Protein AF-A0AAF0WF87-F1 (afdb_monomer_lite)

Organism: Daucus carota subsp. sativus (NCBI:txid79200)

Sequence (104 aa):
MVAISRKPYVIFIDEIDSIMSTRTSSENEASRRLESEFLVQFDGVTSNPDDLVIVIGATNKPQELDNAVLRRLVKRIYISLPDANVRRILLKHKLQGQAFSLLG

pLDDT: mean 83.06, std 11.11, range [47.19, 97.88]

Radius of gyration: 20.02 Å; chains: 1; bounding box: 52×28×57 Å

InterPro domains:
  IPR003959 ATPase, AAA-type, core [PF00004] (5-80)
  IPR003960 ATPase, AAA-type, conserved site [PS00674] (53-72)
  IPR027417 P-loop containing nucleoside triphosphate hydrolase [G3DSA:3.40.50.300] (3-82)
  IPR027417 P-loop containing nucleoside triphosphate hydrolase [SSF52540] (3-96)
  IPR050304 Microtubule-severing AAA ATPase [PTHR23074] (2-99)

Structure (mmCIF, N/CA/C/O backbone):
data_AF-A0AAF0WF87-F1
#
_entry.id   AF-A0AAF0WF87-F1
#
loop_
_atom_site.group_PDB
_atom_site.id
_atom_site.type_symbol
_atom_site.label_atom_id
_atom_site.label_alt_id
_atom_site.label_comp_id
_atom_site.label_asym_id
_atom_site.label_entity_id
_atom_site.label_seq_id
_atom_site.pdbx_PDB_ins_code
_atom_site.Cartn_x
_atom_site.Cartn_y
_atom_site.Cartn_z
_atom_site.occupancy
_atom_site.B_iso_or_equiv
_atom_site.auth_seq_id
_atom_site.auth_comp_id
_atom_site.auth_asym_id
_atom_site.auth_atom_id
_atom_site.pdbx_PDB_model_num
ATOM 1 N N . MET A 1 1 ? -20.606 4.673 1.826 1.00 58.50 1 MET A N 1
ATOM 2 C CA . MET A 1 1 ? -19.463 5.016 0.949 1.00 58.50 1 MET A CA 1
ATOM 3 C C . MET A 1 1 ? -19.882 4.918 -0.524 1.00 58.50 1 MET A C 1
ATOM 5 O O . MET A 1 1 ? -20.455 3.899 -0.885 1.00 58.50 1 MET A O 1
ATOM 9 N N . VAL A 1 2 ? -19.629 5.930 -1.374 1.00 64.69 2 VAL A N 1
ATOM 10 C CA . VAL A 1 2 ? -20.039 5.941 -2.810 1.00 64.69 2 VAL A CA 1
ATOM 11 C C . VAL A 1 2 ? -19.514 4.727 -3.594 1.00 64.69 2 VAL A C 1
ATOM 13 O O . VAL A 1 2 ? -20.161 4.265 -4.525 1.00 64.69 2 VAL A O 1
ATOM 16 N N . ALA A 1 3 ? -18.374 4.164 -3.191 1.00 62.34 3 ALA A N 1
ATOM 17 C CA . ALA A 1 3 ? -17.805 2.979 -3.832 1.00 62.34 3 ALA A CA 1
ATOM 18 C C . ALA A 1 3 ? -18.678 1.714 -3.681 1.00 62.34 3 ALA A C 1
ATOM 20 O O . ALA A 1 3 ? -18.730 0.896 -4.595 1.00 62.34 3 ALA A O 1
ATOM 21 N N . ILE A 1 4 ? -19.405 1.564 -2.564 1.00 64.31 4 ILE A N 1
ATOM 22 C CA . ILE A 1 4 ? -20.240 0.377 -2.294 1.00 64.31 4 ILE A CA 1
ATOM 23 C C . ILE A 1 4 ? -21.442 0.323 -3.246 1.00 64.31 4 ILE A C 1
ATOM 25 O O . ILE A 1 4 ? -21.864 -0.756 -3.653 1.00 64.31 4 ILE A O 1
ATOM 29 N N . SER A 1 5 ? -21.976 1.477 -3.661 1.00 69.81 5 SER A N 1
ATOM 30 C CA . SER A 1 5 ? -23.134 1.536 -4.560 1.00 69.81 5 SER A CA 1
ATOM 31 C C . SER A 1 5 ? -22.791 1.314 -6.035 1.00 69.81 5 SER A C 1
ATOM 33 O O . SER A 1 5 ? -23.694 1.338 -6.869 1.00 69.81 5 SER A O 1
ATOM 35 N N . ARG A 1 6 ? -21.511 1.114 -6.385 1.00 67.88 6 ARG A N 1
ATOM 36 C CA . ARG A 1 6 ? -21.072 1.046 -7.785 1.00 67.88 6 ARG A CA 1
ATOM 37 C C . ARG A 1 6 ? -20.131 -0.121 -8.129 1.00 67.88 6 ARG A C 1
ATOM 39 O O . ARG A 1 6 ? -19.513 -0.086 -9.175 1.00 67.88 6 ARG A O 1
ATOM 46 N N . LYS A 1 7 ? -20.020 -1.164 -7.309 1.00 73.56 7 LYS A N 1
ATOM 47 C CA . LYS A 1 7 ? -19.097 -2.314 -7.495 1.00 73.56 7 LYS A CA 1
ATOM 48 C C . LYS A 1 7 ? -18.956 -2.821 -8.958 1.00 73.56 7 LYS A C 1
ATOM 50 O O . LYS A 1 7 ? -19.972 -2.912 -9.650 1.00 73.56 7 LYS A O 1
ATOM 55 N N . PRO A 1 8 ? -17.752 -3.245 -9.409 1.00 82.44 8 PRO A N 1
ATOM 56 C CA . PRO A 1 8 ? -16.491 -3.338 -8.663 1.00 82.44 8 PRO A CA 1
ATOM 57 C C . PRO A 1 8 ? -15.722 -2.008 -8.632 1.00 82.44 8 PRO A C 1
ATOM 59 O O . PRO A 1 8 ? -15.675 -1.294 -9.632 1.00 82.44 8 PRO A O 1
ATOM 62 N N . TYR A 1 9 ? -15.110 -1.668 -7.493 1.00 84.00 9 TYR A N 1
ATOM 63 C CA . TYR A 1 9 ? -14.374 -0.406 -7.309 1.00 84.00 9 TYR A CA 1
ATOM 64 C C . TYR A 1 9 ? -12.964 -0.640 -6.771 1.00 84.00 9 TYR A C 1
ATOM 66 O O . TYR A 1 9 ? -12.737 -1.517 -5.940 1.00 84.00 9 TYR A O 1
ATOM 74 N N . VAL A 1 10 ? -12.022 0.194 -7.212 1.00 87.12 10 VAL A N 1
ATOM 75 C CA . VAL A 1 10 ? -10.660 0.245 -6.672 1.00 87.12 10 VAL A CA 1
ATOM 76 C C . VAL A 1 10 ? -10.433 1.620 -6.061 1.00 87.12 10 VAL A C 1
ATOM 78 O O . VAL A 1 10 ? -10.647 2.636 -6.720 1.00 87.12 10 VAL A O 1
ATOM 81 N N . ILE A 1 11 ? -10.009 1.648 -4.802 1.00 87.69 11 ILE A N 1
ATOM 82 C CA . ILE A 1 11 ? -9.619 2.858 -4.080 1.00 87.69 11 ILE A CA 1
ATOM 83 C C . ILE A 1 11 ? -8.103 2.837 -3.967 1.00 87.69 11 ILE A C 1
ATOM 85 O O . ILE A 1 11 ? -7.547 1.927 -3.355 1.00 87.69 11 ILE A O 1
ATOM 89 N N . PHE A 1 12 ? -7.444 3.825 -4.565 1.00 92.06 12 PHE A N 1
ATOM 90 C CA . PHE A 1 12 ? -6.001 3.998 -4.467 1.00 92.06 12 PHE A CA 1
ATOM 91 C C . PHE A 1 12 ? -5.675 5.173 -3.551 1.00 92.06 12 PHE A C 1
ATOM 93 O O . PHE A 1 12 ? -6.242 6.254 -3.706 1.00 92.06 12 PHE A O 1
ATOM 100 N N . ILE A 1 13 ? -4.772 4.942 -2.605 1.00 91.50 13 ILE A N 1
ATOM 101 C CA . ILE A 1 13 ? -4.299 5.932 -1.644 1.00 91.50 13 ILE A CA 1
ATOM 102 C C . ILE A 1 13 ? -2.784 5.995 -1.780 1.00 91.50 13 ILE A C 1
ATOM 104 O O . ILE A 1 13 ? -2.080 5.096 -1.317 1.00 91.50 13 ILE A O 1
ATOM 108 N N . ASP A 1 14 ? -2.299 7.036 -2.446 1.00 93.69 14 ASP A N 1
ATOM 109 C CA . ASP A 1 14 ? -0.871 7.334 -2.465 1.00 93.69 14 ASP A CA 1
ATOM 110 C C . ASP A 1 14 ? -0.457 8.000 -1.153 1.00 93.69 14 ASP A C 1
ATOM 112 O O . ASP A 1 14 ? -1.277 8.663 -0.516 1.00 93.69 14 ASP A O 1
ATOM 116 N N . GLU A 1 15 ? 0.794 7.801 -0.748 1.00 92.81 15 GLU A N 1
ATOM 117 C CA . GLU A 1 15 ? 1.347 8.327 0.508 1.00 92.81 15 GLU A CA 1
ATOM 118 C C . GLU A 1 15 ? 0.429 8.079 1.715 1.00 92.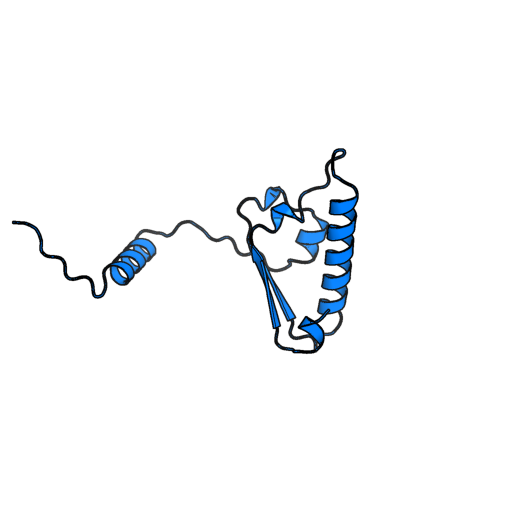81 15 GLU A C 1
ATOM 120 O O . GLU A 1 15 ? 0.130 8.980 2.502 1.00 92.81 15 GLU A O 1
ATOM 125 N N . ILE A 1 16 ? -0.051 6.840 1.868 1.00 90.56 16 ILE A N 1
ATOM 126 C CA . ILE A 1 16 ? -0.998 6.492 2.937 1.00 90.56 16 ILE A CA 1
ATOM 127 C C . ILE A 1 16 ? -0.434 6.784 4.340 1.00 90.56 16 ILE A C 1
ATOM 129 O O . ILE A 1 16 ? -1.199 7.025 5.267 1.00 90.56 16 ILE A O 1
ATOM 133 N N . ASP A 1 17 ? 0.889 6.850 4.503 1.00 88.88 17 ASP A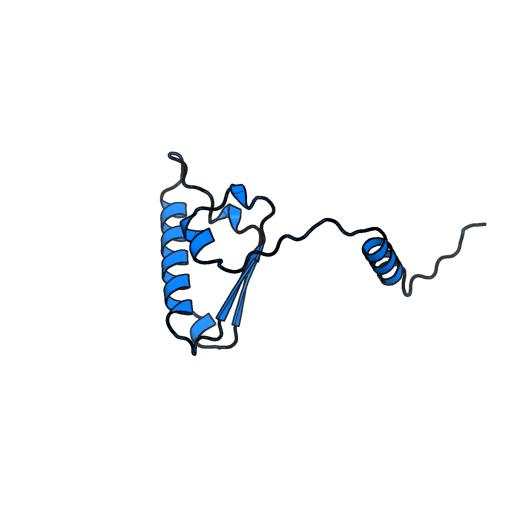 N 1
ATOM 134 C CA . ASP A 1 17 ? 1.558 7.281 5.736 1.00 88.88 17 ASP A CA 1
ATOM 135 C C . ASP A 1 17 ? 1.248 8.727 6.144 1.00 88.88 17 ASP A C 1
ATOM 137 O O . ASP A 1 17 ? 1.249 9.019 7.334 1.00 88.88 17 ASP A O 1
ATOM 141 N N . SER A 1 18 ? 0.891 9.607 5.205 1.00 85.75 18 SER A N 1
ATOM 142 C CA . SER A 1 18 ? 0.512 10.997 5.504 1.00 85.75 18 SER A CA 1
ATOM 143 C C . SER A 1 18 ? -0.786 11.124 6.312 1.00 85.75 18 SER A C 1
ATOM 145 O O . SER A 1 18 ? -0.998 12.130 6.990 1.00 85.75 18 SER A O 1
ATOM 147 N N . ILE A 1 19 ? -1.652 10.109 6.234 1.00 82.62 19 ILE A N 1
ATOM 148 C CA . ILE A 1 19 ? -2.971 10.078 6.877 1.00 82.62 19 ILE A CA 1
ATOM 149 C C . ILE A 1 19 ? -3.136 8.927 7.873 1.00 82.62 19 ILE A C 1
ATOM 151 O O . ILE A 1 19 ? -4.145 8.894 8.561 1.00 82.62 19 ILE A O 1
ATOM 155 N N . MET A 1 20 ? -2.205 7.969 7.915 1.00 84.31 20 MET A N 1
ATOM 156 C CA . MET A 1 20 ? -2.290 6.733 8.711 1.00 84.31 20 MET A CA 1
ATOM 157 C C . MET A 1 20 ? -1.021 6.488 9.549 1.00 84.31 20 MET A C 1
ATOM 159 O O . MET A 1 20 ? -0.645 5.336 9.800 1.00 84.31 20 MET A O 1
ATOM 163 N N . SER A 1 21 ? -0.320 7.556 9.933 1.00 79.31 21 SER A N 1
ATOM 164 C CA . SER A 1 21 ? 0.918 7.482 10.711 1.00 79.31 21 SER A CA 1
ATOM 165 C C . SER A 1 21 ? 0.690 7.025 12.154 1.00 79.31 21 SER A C 1
ATOM 167 O O . SER A 1 21 ? -0.395 7.135 12.713 1.00 79.31 21 SER A O 1
ATOM 169 N N . THR A 1 22 ? 1.746 6.515 12.783 1.00 74.06 22 THR A N 1
ATOM 170 C CA . THR A 1 22 ? 1.741 6.110 14.188 1.00 74.06 22 THR A CA 1
ATOM 171 C C . THR A 1 22 ? 1.439 7.307 15.077 1.00 74.06 22 THR A C 1
ATOM 173 O O . THR A 1 22 ? 2.149 8.311 15.040 1.00 74.06 22 THR A O 1
ATOM 176 N N . ARG A 1 23 ? 0.437 7.135 15.940 1.00 70.62 23 ARG A N 1
ATOM 177 C CA . ARG A 1 23 ? -0.075 8.177 16.829 1.00 70.62 23 ARG A CA 1
ATOM 178 C C . ARG A 1 23 ? 1.024 8.826 17.659 1.00 70.62 23 ARG A C 1
ATOM 180 O O . ARG A 1 23 ? 1.596 8.194 18.551 1.00 70.62 23 ARG A O 1
ATOM 187 N N . THR A 1 24 ? 1.252 10.114 17.438 1.00 66.50 24 THR A N 1
ATOM 188 C CA . THR A 1 24 ? 2.095 10.940 18.315 1.00 66.50 24 THR A CA 1
ATOM 189 C C . THR A 1 24 ? 1.242 11.763 19.287 1.00 66.50 24 THR A C 1
ATOM 191 O O . THR A 1 24 ? 0.095 12.128 19.013 1.00 66.50 24 THR A O 1
ATOM 194 N N . SER A 1 25 ? 1.775 12.069 20.474 1.00 61.53 25 SER A N 1
ATOM 195 C CA . SER A 1 25 ? 1.070 12.884 21.479 1.00 61.53 25 SER A CA 1
ATOM 196 C C . SER A 1 25 ? 0.753 14.304 20.986 1.00 61.53 25 SER A C 1
ATOM 198 O O . SER A 1 25 ? -0.193 14.911 21.481 1.00 61.53 25 SER A O 1
ATOM 200 N N . SER A 1 26 ? 1.483 14.790 19.977 1.00 67.81 26 SER A N 1
ATOM 201 C CA . SER A 1 26 ? 1.304 16.082 19.305 1.00 67.81 26 SER A CA 1
ATOM 202 C C . SER A 1 26 ? 0.312 16.077 18.135 1.00 67.81 26 SER A C 1
ATOM 204 O O . SER A 1 26 ? 0.157 17.102 17.476 1.00 67.81 26 SER A O 1
ATOM 206 N N . GLU A 1 27 ? -0.339 14.953 17.831 1.00 70.00 27 GLU A N 1
ATOM 207 C CA . GLU A 1 27 ? -1.294 14.897 16.722 1.00 70.00 27 GLU A CA 1
ATOM 208 C C . GLU A 1 27 ? -2.541 15.744 16.953 1.00 70.00 27 GLU A C 1
ATOM 210 O O . GLU A 1 27 ? -3.158 15.726 18.022 1.00 70.00 27 GLU A O 1
ATOM 215 N N . ASN A 1 28 ? -2.952 16.419 15.882 1.00 76.06 28 ASN A N 1
ATOM 216 C CA . ASN A 1 28 ? -4.187 17.174 15.825 1.00 76.06 28 ASN A CA 1
ATOM 217 C C . ASN A 1 28 ? -5.397 16.229 15.962 1.00 76.06 28 ASN A C 1
ATOM 219 O O . ASN A 1 28 ? -5.466 15.178 15.322 1.00 76.06 28 ASN A O 1
ATOM 223 N N . GLU A 1 29 ? -6.382 16.616 16.773 1.00 80.06 29 GLU A N 1
ATOM 224 C CA . GLU A 1 29 ? -7.604 15.837 16.999 1.00 80.06 29 GLU A CA 1
ATOM 225 C C . GLU A 1 29 ? -8.371 15.573 15.690 1.00 80.06 29 GLU A C 1
ATOM 227 O O . GLU A 1 29 ? -8.974 14.513 15.522 1.00 80.06 29 GLU A O 1
ATOM 232 N N . ALA A 1 30 ? -8.293 16.506 14.734 1.00 80.75 30 ALA A N 1
ATOM 233 C CA . ALA A 1 30 ? -8.882 16.350 13.408 1.00 80.75 30 ALA A CA 1
ATOM 234 C C . ALA A 1 30 ? -8.310 15.139 12.648 1.00 80.75 30 ALA A C 1
ATOM 236 O O . ALA A 1 30 ? -9.083 14.340 12.120 1.00 80.75 30 ALA A O 1
ATOM 237 N N . SER A 1 31 ? -6.985 14.954 12.652 1.00 78.75 31 SER A N 1
ATOM 238 C CA . SER A 1 31 ? -6.328 13.810 12.001 1.00 78.75 31 SER A CA 1
ATOM 239 C C . SER A 1 31 ? -6.767 12.489 12.631 1.00 78.75 31 SER A C 1
ATOM 241 O O . SER A 1 31 ? -7.166 11.566 11.926 1.00 78.75 31 SER A O 1
ATOM 243 N N . ARG A 1 32 ? -6.847 12.441 13.968 1.00 79.69 32 ARG A N 1
ATOM 244 C CA . ARG A 1 32 ? -7.308 11.247 14.698 1.00 79.69 32 ARG A CA 1
ATOM 245 C C . ARG A 1 32 ? -8.746 10.857 14.358 1.00 79.69 32 ARG A C 1
ATOM 247 O O . ARG A 1 32 ? -9.072 9.668 14.309 1.00 79.69 32 ARG A O 1
ATOM 254 N N . ARG A 1 33 ? -9.627 11.844 14.155 1.00 84.69 33 ARG A N 1
ATOM 255 C CA . ARG A 1 33 ? -11.020 11.604 13.745 1.00 84.69 33 ARG A CA 1
ATOM 256 C C . ARG A 1 33 ? -11.088 11.063 12.318 1.00 84.69 33 ARG A C 1
ATOM 258 O O . ARG A 1 33 ? -11.791 10.080 12.105 1.00 84.69 33 ARG A O 1
ATOM 265 N N . LEU A 1 34 ? -10.319 11.639 11.390 1.00 84.31 34 LEU A N 1
ATOM 266 C CA . LEU A 1 34 ? -10.238 11.169 10.002 1.00 84.31 34 LEU A CA 1
ATOM 267 C C . LEU A 1 34 ? -9.729 9.726 9.913 1.00 84.31 34 LEU A C 1
ATOM 269 O O . LEU A 1 34 ? -10.349 8.902 9.247 1.00 84.31 34 LEU A O 1
ATOM 273 N N . GLU A 1 35 ? -8.655 9.397 10.631 1.00 82.62 35 GLU A N 1
ATOM 274 C CA . GLU A 1 35 ? -8.139 8.026 10.728 1.00 82.62 35 GLU A CA 1
ATOM 275 C C . GLU A 1 35 ? -9.198 7.052 11.240 1.00 82.62 35 GLU A C 1
ATOM 277 O O . GLU A 1 35 ? -9.424 5.988 10.664 1.00 82.62 35 GLU A O 1
ATOM 282 N N . SER A 1 36 ? -9.869 7.419 12.333 1.00 85.81 36 SER A N 1
ATOM 283 C CA . SER A 1 36 ? -10.873 6.560 12.959 1.00 85.81 36 SER A CA 1
ATOM 284 C C . SER A 1 36 ? -12.058 6.322 12.022 1.00 85.81 36 SER A C 1
ATOM 286 O O . SER A 1 36 ? -12.512 5.187 11.882 1.00 85.81 36 SER A O 1
ATOM 288 N N . GLU A 1 37 ? -12.531 7.365 11.339 1.00 87.94 37 GLU A N 1
ATOM 289 C CA . GLU A 1 37 ? -13.615 7.257 10.365 1.00 87.94 37 GLU A CA 1
ATOM 290 C C . GLU A 1 37 ? -13.209 6.406 9.159 1.00 87.94 37 GLU A C 1
ATOM 292 O O . GLU A 1 37 ? -13.965 5.525 8.747 1.00 87.94 37 GLU A O 1
ATOM 297 N N . PHE A 1 38 ? -11.994 6.596 8.640 1.00 85.50 38 PHE A N 1
ATOM 298 C CA . PHE A 1 38 ? -11.466 5.778 7.553 1.00 85.50 38 PHE A CA 1
ATOM 299 C C . PHE A 1 38 ? -11.440 4.292 7.920 1.00 85.50 38 PHE A C 1
ATOM 301 O O . PHE A 1 38 ? -11.908 3.461 7.142 1.00 85.50 38 PHE A O 1
ATOM 308 N N . LEU A 1 39 ? -10.947 3.946 9.114 1.00 84.44 39 LEU A N 1
ATOM 309 C CA . LEU A 1 39 ? -10.886 2.557 9.577 1.00 84.44 39 LEU A CA 1
ATOM 310 C C . LEU A 1 39 ? -12.280 1.934 9.727 1.00 84.44 39 LEU A C 1
ATOM 312 O O . LEU A 1 39 ? -12.470 0.782 9.342 1.00 84.44 39 LEU A O 1
ATOM 316 N N . VAL A 1 40 ? -13.260 2.698 10.220 1.00 87.00 40 VAL A N 1
ATOM 317 C CA . VAL A 1 40 ? -14.660 2.250 10.314 1.00 87.00 40 VAL A CA 1
ATOM 318 C C . VAL A 1 40 ? -15.255 1.999 8.928 1.00 87.00 40 VAL A C 1
ATOM 320 O O . VAL A 1 40 ? -15.906 0.976 8.712 1.00 87.00 40 VAL A O 1
ATOM 323 N N . GLN A 1 41 ? -15.020 2.896 7.966 1.00 83.75 41 GLN A N 1
ATOM 324 C CA . GLN A 1 41 ? -15.494 2.701 6.592 1.00 83.75 41 GLN A CA 1
ATOM 325 C C . GLN A 1 41 ? -14.806 1.503 5.925 1.00 83.75 41 GLN A C 1
ATOM 327 O O . GLN A 1 41 ? -15.471 0.721 5.250 1.00 83.75 41 GLN A O 1
ATOM 332 N N . PHE A 1 42 ? -13.502 1.322 6.145 1.00 82.62 42 PHE A N 1
ATOM 333 C CA . PHE A 1 42 ? -12.744 0.180 5.632 1.00 82.62 42 PHE A CA 1
ATOM 334 C C . PHE A 1 42 ? -13.318 -1.154 6.136 1.00 82.62 42 PHE A C 1
ATOM 336 O O . PHE A 1 42 ? -13.513 -2.086 5.352 1.00 82.62 42 PHE A O 1
ATOM 343 N N . ASP A 1 43 ? -13.644 -1.242 7.427 1.00 81.25 43 ASP A N 1
ATOM 344 C CA . ASP A 1 43 ? -14.267 -2.440 8.003 1.00 81.25 43 ASP A CA 1
ATOM 345 C C . ASP A 1 43 ? -15.663 -2.679 7.420 1.00 81.25 43 ASP A C 1
ATOM 347 O O . ASP A 1 43 ? -16.001 -3.803 7.053 1.00 81.25 43 ASP A O 1
ATOM 351 N N . GLY A 1 44 ? -16.457 -1.617 7.256 1.00 77.06 44 GLY A N 1
ATOM 352 C CA . GLY A 1 44 ? -17.779 -1.706 6.635 1.00 77.06 44 GLY A CA 1
ATOM 353 C C . GLY A 1 44 ? -17.726 -2.274 5.215 1.00 77.06 44 GLY A C 1
ATOM 354 O O . GLY A 1 44 ? -18.549 -3.110 4.855 1.00 77.06 44 GLY A O 1
ATOM 355 N N . VAL A 1 45 ? -16.719 -1.885 4.435 1.00 73.25 45 VAL A N 1
ATOM 356 C 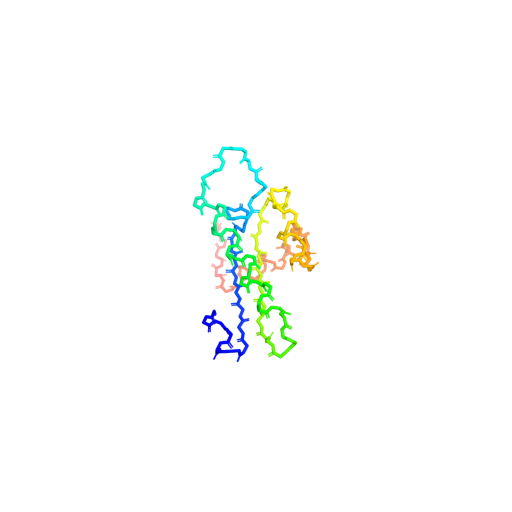CA . VAL A 1 45 ? -16.520 -2.328 3.045 1.00 73.25 45 VAL A CA 1
ATOM 357 C C . VAL A 1 45 ? -16.029 -3.775 2.951 1.00 73.25 45 VAL A C 1
ATOM 359 O O . VAL A 1 45 ? -16.350 -4.469 1.995 1.00 73.25 45 VAL A O 1
ATOM 362 N N . THR A 1 46 ? -15.258 -4.244 3.932 1.00 69.00 46 THR A N 1
ATOM 363 C CA . THR A 1 46 ? -14.736 -5.623 3.959 1.00 69.00 46 THR A CA 1
ATOM 364 C C . THR A 1 46 ? -15.676 -6.619 4.646 1.00 69.00 46 THR A C 1
ATOM 366 O O . THR A 1 46 ? -15.421 -7.822 4.620 1.00 69.00 46 THR A O 1
ATOM 369 N N . SER A 1 47 ? -16.773 -6.137 5.242 1.00 68.56 47 SER A N 1
ATOM 370 C CA . SER A 1 47 ? -17.720 -6.954 6.012 1.00 68.56 47 SER A CA 1
ATOM 371 C C . SER A 1 47 ? -18.597 -7.887 5.170 1.00 68.56 47 SER A C 1
ATOM 373 O O . SER A 1 47 ? -19.027 -8.926 5.672 1.00 68.56 47 SER A O 1
ATOM 375 N N . ASN A 1 48 ? -18.853 -7.552 3.903 1.00 69.75 48 ASN A N 1
ATOM 376 C CA . ASN A 1 48 ? -19.658 -8.371 3.004 1.00 69.75 48 ASN A CA 1
ATOM 377 C C . ASN A 1 48 ? -18.770 -8.981 1.902 1.00 69.75 48 ASN A C 1
ATOM 379 O O . ASN A 1 48 ? -18.175 -8.233 1.131 1.00 69.75 48 ASN A O 1
ATOM 383 N N . PRO A 1 49 ? -18.695 -10.317 1.773 1.00 66.25 49 PRO A N 1
ATOM 384 C CA . PRO A 1 49 ? -17.949 -10.975 0.698 1.00 66.25 49 PRO A CA 1
ATOM 385 C C . PRO A 1 49 ? -18.386 -10.562 -0.717 1.00 66.25 49 PRO A C 1
ATOM 387 O O . PRO A 1 49 ? -17.582 -10.626 -1.645 1.00 66.25 49 PRO A O 1
ATOM 390 N N . ASP A 1 50 ? -19.635 -10.107 -0.877 1.00 69.12 50 ASP A N 1
ATOM 391 C CA . ASP A 1 50 ? -20.183 -9.612 -2.146 1.00 69.12 50 ASP A CA 1
ATOM 392 C C . ASP A 1 50 ? -19.763 -8.156 -2.452 1.00 69.12 50 ASP A C 1
ATOM 394 O O . ASP A 1 50 ? -20.121 -7.583 -3.491 1.00 69.12 50 ASP A O 1
ATOM 398 N N . ASP A 1 51 ? -19.029 -7.496 -1.551 1.00 69.38 51 ASP A N 1
ATOM 399 C CA . ASP A 1 51 ? -18.419 -6.187 -1.777 1.00 69.38 51 ASP A CA 1
ATOM 400 C C . ASP A 1 51 ? -17.092 -6.340 -2.537 1.00 69.38 51 ASP A C 1
ATOM 402 O O . ASP A 1 51 ? -16.019 -6.525 -1.975 1.00 69.38 51 ASP A O 1
ATOM 406 N N . LEU A 1 52 ? -17.158 -6.204 -3.866 1.00 76.88 52 LEU A N 1
ATOM 407 C CA . LEU A 1 52 ? -15.993 -6.130 -4.758 1.00 76.88 52 LEU A CA 1
ATOM 408 C C . LEU A 1 52 ? -15.314 -4.751 -4.700 1.00 76.88 52 LEU A C 1
ATOM 410 O O . LEU A 1 52 ? -15.221 -4.038 -5.704 1.00 76.88 52 LEU A O 1
ATOM 414 N N . VAL A 1 53 ? -14.861 -4.347 -3.516 1.00 82.19 53 VAL A N 1
ATOM 415 C CA . VAL A 1 53 ? -14.071 -3.125 -3.340 1.00 82.19 53 VAL A CA 1
ATOM 416 C C . VAL A 1 53 ? -12.656 -3.494 -2.917 1.00 82.19 53 VAL A C 1
ATOM 418 O O . VAL A 1 53 ? -12.443 -4.160 -1.909 1.00 82.19 53 VAL A O 1
ATOM 421 N N . ILE A 1 54 ? -11.675 -3.043 -3.695 1.00 85.50 54 ILE A N 1
ATOM 422 C CA . ILE A 1 54 ? -10.254 -3.255 -3.417 1.00 85.50 54 ILE A CA 1
ATOM 423 C C . ILE A 1 54 ? -9.655 -1.928 -2.969 1.00 85.50 54 ILE A C 1
ATOM 425 O O . ILE A 1 54 ? -9.772 -0.926 -3.671 1.00 85.50 54 ILE A O 1
ATOM 429 N N . VAL A 1 55 ? -8.977 -1.928 -1.824 1.00 87.56 55 VAL A N 1
ATOM 430 C CA . VAL A 1 55 ? -8.198 -0.777 -1.357 1.00 87.56 55 VAL A CA 1
ATOM 431 C C . VAL A 1 55 ? -6.715 -1.064 -1.566 1.00 87.56 55 VAL A C 1
ATOM 433 O O . VAL A 1 55 ? -6.210 -2.100 -1.136 1.00 87.56 55 VAL A O 1
ATOM 436 N N . ILE A 1 56 ? -6.024 -0.143 -2.230 1.00 92.00 56 ILE A N 1
ATOM 437 C CA . ILE A 1 56 ? -4.589 -0.197 -2.503 1.0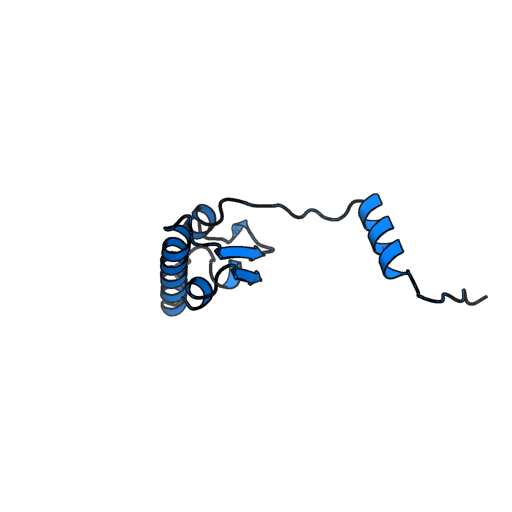0 92.00 56 ILE A CA 1
ATOM 438 C C . ILE A 1 56 ? -3.955 1.044 -1.876 1.00 92.00 56 ILE A C 1
ATOM 440 O O . ILE A 1 56 ? -4.277 2.162 -2.265 1.00 92.00 56 ILE A O 1
ATOM 444 N N . GLY A 1 57 ? -3.054 0.842 -0.917 1.00 92.81 57 GLY A N 1
ATOM 445 C CA . GLY A 1 57 ? -2.226 1.904 -0.348 1.00 92.81 57 GLY A CA 1
ATOM 446 C C . GLY A 1 57 ? -0.790 1.816 -0.861 1.00 92.81 57 GLY A C 1
ATOM 447 O O . GLY A 1 57 ? -0.242 0.714 -0.938 1.00 92.81 57 GLY A O 1
ATOM 448 N N . ALA A 1 58 ? -0.182 2.955 -1.181 1.00 95.56 58 ALA A N 1
ATOM 449 C CA . ALA A 1 58 ? 1.241 3.079 -1.487 1.00 95.56 58 ALA A CA 1
ATOM 450 C C . ALA A 1 58 ? 1.936 3.956 -0.435 1.00 95.56 58 ALA A C 1
ATOM 452 O O . ALA A 1 58 ? 1.360 4.918 0.065 1.00 95.56 58 ALA A O 1
ATOM 453 N N . THR A 1 59 ? 3.165 3.596 -0.061 1.00 95.12 59 THR A N 1
ATOM 454 C CA . THR A 1 59 ? 3.989 4.375 0.873 1.00 95.12 59 THR A CA 1
ATOM 455 C C . THR A 1 59 ? 5.472 4.089 0.662 1.00 95.12 59 THR A C 1
ATOM 457 O O . THR A 1 59 ? 5.858 2.964 0.335 1.00 95.12 59 THR A O 1
ATOM 460 N N . ASN A 1 60 ? 6.304 5.100 0.913 1.00 95.00 60 ASN A N 1
ATOM 461 C CA . ASN A 1 60 ? 7.759 4.964 1.001 1.00 95.00 60 ASN A CA 1
ATOM 462 C C . ASN A 1 60 ? 8.248 4.747 2.444 1.00 95.00 60 ASN A C 1
ATOM 464 O O . ASN A 1 60 ? 9.434 4.503 2.665 1.00 95.00 60 ASN A O 1
ATOM 468 N N . LYS A 1 61 ? 7.349 4.840 3.429 1.00 93.19 61 LYS A N 1
ATOM 469 C CA . LYS A 1 61 ? 7.659 4.789 4.859 1.00 93.19 61 LYS A CA 1
ATOM 470 C C . LYS A 1 61 ? 6.766 3.778 5.589 1.00 93.19 61 LYS A C 1
ATOM 472 O O . LYS A 1 61 ? 6.045 4.137 6.519 1.00 93.19 61 LYS A O 1
ATOM 477 N N . PRO A 1 62 ? 6.800 2.488 5.210 1.00 91.75 62 PRO A N 1
ATOM 478 C CA . PRO A 1 62 ? 5.912 1.476 5.789 1.00 91.75 62 PRO A CA 1
ATOM 479 C C . PRO A 1 62 ? 6.052 1.327 7.312 1.00 91.75 62 PRO A C 1
ATOM 481 O O . PRO A 1 62 ? 5.104 0.907 7.968 1.00 91.75 62 PRO A O 1
ATOM 484 N N . GLN A 1 63 ? 7.211 1.676 7.877 1.00 90.88 63 GLN A N 1
ATOM 485 C CA . GLN A 1 63 ? 7.472 1.685 9.318 1.00 90.88 63 GLN A CA 1
ATOM 486 C C . GLN A 1 63 ? 6.725 2.782 10.087 1.00 90.88 63 GLN A C 1
ATOM 488 O O . GLN A 1 63 ? 6.593 2.670 11.301 1.00 90.88 63 GLN A O 1
ATOM 493 N N . GLU A 1 64 ? 6.271 3.841 9.411 1.00 90.19 64 GLU A N 1
ATOM 494 C CA . GLU A 1 64 ? 5.535 4.935 10.052 1.00 90.19 64 GLU A CA 1
ATOM 495 C C . GLU A 1 64 ? 4.046 4.602 10.214 1.00 90.19 64 GLU A C 1
ATOM 497 O O . GLU A 1 64 ? 3.372 5.270 10.990 1.00 90.19 64 GLU A O 1
ATOM 502 N N . LEU A 1 65 ? 3.531 3.556 9.557 1.00 89.56 65 LEU A N 1
ATOM 503 C CA . LEU A 1 65 ? 2.110 3.200 9.583 1.00 89.56 65 LEU A CA 1
ATOM 504 C C . LEU A 1 65 ? 1.642 2.634 10.929 1.00 89.56 65 LEU A C 1
ATOM 506 O O . LEU A 1 65 ? 2.272 1.744 11.502 1.00 89.56 65 LEU A O 1
ATOM 510 N N . ASP A 1 66 ? 0.464 3.075 11.377 1.00 86.94 66 ASP A N 1
ATOM 511 C CA . ASP A 1 66 ? -0.185 2.541 12.576 1.00 86.94 66 ASP A CA 1
ATOM 512 C C . ASP A 1 66 ? -0.540 1.045 12.412 1.00 86.94 66 ASP A C 1
ATOM 514 O O . ASP A 1 66 ? -1.038 0.573 11.380 1.00 86.94 66 ASP A O 1
ATOM 518 N N . ASN A 1 67 ? -0.346 0.276 13.486 1.00 86.94 67 ASN A N 1
ATOM 519 C CA . ASN A 1 67 ? -0.687 -1.145 13.564 1.00 86.94 67 ASN A CA 1
ATOM 520 C C . ASN A 1 67 ? -2.153 -1.459 13.201 1.00 86.94 67 ASN A C 1
ATOM 522 O O . ASN A 1 67 ? -2.447 -2.537 12.681 1.00 86.94 67 ASN A O 1
ATOM 526 N N . ALA A 1 68 ? -3.093 -0.553 13.471 1.00 85.56 68 ALA A N 1
ATOM 527 C CA . ALA A 1 68 ? -4.503 -0.695 13.122 1.00 85.56 68 ALA A CA 1
ATOM 528 C C . ALA A 1 68 ? -4.732 -0.734 11.606 1.00 85.56 68 ALA A C 1
ATOM 530 O O . ALA A 1 68 ? -5.591 -1.488 11.139 1.00 85.56 68 ALA A O 1
ATOM 531 N N . VAL A 1 69 ? -3.949 0.029 10.849 1.00 85.69 69 VAL A N 1
ATOM 532 C CA . VAL A 1 69 ? -4.006 0.094 9.383 1.00 85.69 69 VAL A CA 1
ATOM 533 C C . VAL A 1 69 ? -3.321 -1.134 8.802 1.00 85.69 69 VAL A C 1
ATOM 535 O O . VAL A 1 69 ? -3.876 -1.820 7.943 1.00 85.69 69 VAL A O 1
ATOM 538 N N . LEU A 1 70 ? -2.167 -1.500 9.364 1.00 88.31 70 LEU A N 1
ATOM 539 C CA . LEU A 1 70 ? -1.439 -2.713 9.002 1.00 88.31 70 LEU A CA 1
ATOM 540 C C . LEU A 1 70 ? -2.293 -3.986 9.156 1.00 88.31 70 LEU A C 1
ATOM 542 O O . LEU A 1 70 ? -2.192 -4.888 8.324 1.00 88.31 70 LEU A O 1
ATOM 546 N N . ARG A 1 71 ? -3.156 -4.076 10.176 1.00 88.38 71 ARG A N 1
ATOM 547 C CA . ARG A 1 71 ? -4.087 -5.212 10.351 1.00 88.38 71 ARG A CA 1
ATOM 548 C C . ARG A 1 71 ? -5.133 -5.331 9.237 1.00 88.38 71 ARG A C 1
ATOM 550 O O . ARG A 1 71 ? -5.579 -6.437 8.955 1.00 88.38 71 ARG A O 1
ATOM 557 N N . ARG A 1 72 ? -5.511 -4.214 8.614 1.00 87.25 72 ARG A N 1
ATOM 558 C CA . ARG A 1 72 ? -6.513 -4.137 7.538 1.00 87.25 72 ARG A CA 1
ATOM 559 C C . ARG A 1 72 ? -5.897 -4.332 6.154 1.00 87.25 72 ARG A C 1
ATOM 561 O O . ARG A 1 72 ? -6.486 -4.971 5.288 1.00 87.25 72 ARG A O 1
ATOM 568 N N . LEU A 1 73 ? -4.667 -3.859 5.966 1.00 87.44 73 LEU A N 1
ATOM 569 C CA . LEU A 1 73 ? -3.863 -4.092 4.767 1.00 87.44 73 LEU A CA 1
ATOM 570 C C . LEU A 1 73 ? -3.111 -5.427 4.878 1.00 87.44 73 LEU A C 1
ATOM 572 O O . LEU A 1 73 ? -1.902 -5.482 5.129 1.00 87.44 73 LEU A O 1
ATOM 576 N N . VAL A 1 74 ? -3.862 -6.521 4.716 1.00 85.44 74 VAL A N 1
ATOM 577 C CA . VAL A 1 74 ? -3.370 -7.896 4.917 1.00 85.44 74 VAL A CA 1
ATOM 578 C C . VAL A 1 74 ? -2.289 -8.275 3.899 1.00 85.44 74 VAL A C 1
ATOM 580 O O . VAL A 1 74 ? -1.280 -8.879 4.260 1.00 85.44 74 VAL A O 1
ATOM 583 N N . LYS A 1 75 ? -2.471 -7.911 2.623 1.00 90.25 75 LYS A N 1
ATOM 584 C CA . LYS A 1 75 ? -1.477 -8.157 1.569 1.00 90.25 75 LYS A CA 1
ATOM 585 C C . LYS A 1 75 ? -0.502 -6.988 1.491 1.00 90.25 75 LYS A C 1
ATOM 587 O O . LYS A 1 75 ? -0.904 -5.871 1.187 1.00 90.25 75 LYS A O 1
ATOM 592 N N . ARG A 1 76 ? 0.783 -7.266 1.715 1.00 92.38 76 ARG A N 1
ATOM 593 C CA . ARG A 1 76 ? 1.866 -6.277 1.660 1.00 92.38 76 ARG A CA 1
ATOM 594 C C . ARG A 1 76 ? 2.901 -6.738 0.651 1.00 92.38 76 ARG A C 1
ATOM 596 O O . ARG A 1 76 ? 3.435 -7.837 0.777 1.00 92.38 76 ARG A O 1
ATOM 603 N N . ILE A 1 77 ? 3.146 -5.915 -0.361 1.00 95.00 77 ILE A N 1
ATOM 604 C CA . ILE A 1 77 ? 4.062 -6.230 -1.456 1.00 95.00 77 ILE A CA 1
ATOM 605 C C . ILE A 1 77 ? 5.216 -5.242 -1.384 1.00 95.00 77 ILE A C 1
ATOM 607 O O . ILE A 1 77 ? 5.011 -4.036 -1.487 1.00 95.00 77 ILE A O 1
ATOM 611 N N . TYR A 1 78 ? 6.427 -5.759 -1.199 1.00 95.44 78 TYR A N 1
ATOM 612 C CA . TYR A 1 78 ? 7.633 -4.949 -1.281 1.00 95.44 78 TYR A CA 1
ATOM 613 C C . TYR A 1 78 ? 8.024 -4.752 -2.746 1.00 95.44 78 TYR A C 1
ATOM 615 O O . TYR A 1 78 ? 8.194 -5.724 -3.483 1.00 95.44 78 TYR A O 1
ATOM 623 N N . ILE A 1 79 ? 8.176 -3.494 -3.156 1.00 95.06 79 ILE A N 1
ATOM 624 C CA . ILE A 1 79 ? 8.636 -3.129 -4.495 1.00 95.06 79 ILE A CA 1
ATOM 625 C C . ILE A 1 79 ? 10.129 -2.820 -4.412 1.00 95.06 79 ILE A C 1
ATOM 627 O O . ILE A 1 79 ? 10.533 -1.760 -3.939 1.00 95.06 79 ILE A O 1
ATOM 631 N N . SER A 1 80 ? 10.959 -3.768 -4.846 1.00 95.69 80 SER A N 1
ATOM 632 C CA . SER A 1 80 ? 12.409 -3.587 -4.870 1.00 95.69 80 SER A CA 1
ATOM 633 C C . SER A 1 80 ? 12.852 -2.704 -6.035 1.00 95.69 80 SER A C 1
ATOM 635 O O . SER A 1 80 ? 12.163 -2.571 -7.049 1.00 95.69 80 SER A O 1
ATOM 637 N N . LEU A 1 81 ? 14.071 -2.173 -5.936 1.00 96.69 81 LEU A N 1
ATOM 638 C CA . LEU A 1 81 ? 14.736 -1.550 -7.077 1.00 96.69 81 LEU A CA 1
ATOM 639 C C . LEU A 1 81 ? 14.854 -2.541 -8.254 1.00 96.69 81 LEU A C 1
ATOM 641 O O . LEU A 1 81 ? 15.036 -3.743 -8.030 1.00 96.69 81 LEU A O 1
ATOM 645 N N . PRO A 1 82 ? 14.772 -2.059 -9.507 1.00 97.06 82 PRO A N 1
ATOM 646 C CA . PRO A 1 82 ? 14.857 -2.917 -10.679 1.00 97.06 82 PRO A CA 1
ATOM 647 C C . PRO A 1 82 ? 16.268 -3.492 -10.841 1.00 97.06 82 PRO A C 1
ATOM 649 O O . PRO A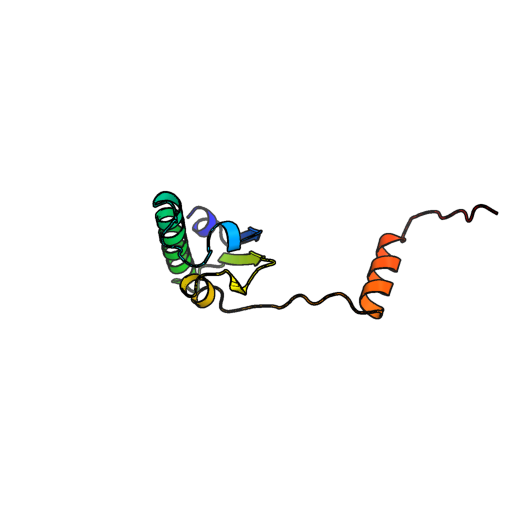 1 82 ? 17.267 -2.767 -10.759 1.00 97.06 82 PRO A O 1
ATOM 652 N N . ASP A 1 83 ? 16.354 -4.788 -11.140 1.00 97.56 83 ASP A N 1
ATOM 653 C CA . ASP A 1 83 ? 17.614 -5.453 -11.470 1.00 97.56 83 ASP A CA 1
ATOM 654 C C . ASP A 1 83 ? 18.139 -5.054 -12.866 1.00 97.56 83 ASP A C 1
ATOM 656 O O . ASP A 1 83 ? 17.527 -4.271 -13.598 1.00 97.56 83 ASP A O 1
ATOM 660 N N . ALA A 1 84 ? 19.303 -5.581 -13.256 1.00 97.88 84 ALA A N 1
ATOM 661 C CA . ALA A 1 84 ? 19.904 -5.271 -14.553 1.00 97.88 84 ALA A CA 1
ATOM 662 C C . ALA A 1 84 ? 19.009 -5.656 -15.748 1.00 97.88 84 ALA A C 1
ATOM 664 O O . ALA A 1 84 ? 18.968 -4.929 -16.743 1.00 97.88 84 ALA A O 1
ATOM 665 N N . ASN A 1 85 ? 18.264 -6.759 -15.648 1.00 97.56 85 ASN A N 1
ATOM 666 C CA . ASN A 1 85 ? 17.368 -7.223 -16.703 1.00 97.56 85 ASN A CA 1
ATOM 667 C C . ASN A 1 85 ? 16.141 -6.317 -16.826 1.00 97.56 85 ASN A C 1
ATOM 669 O O . ASN A 1 85 ? 15.810 -5.895 -17.936 1.00 97.56 85 ASN A O 1
ATOM 673 N N . VAL A 1 86 ? 15.511 -5.963 -15.704 1.00 97.00 86 VAL A N 1
ATOM 674 C CA . VAL A 1 86 ? 14.374 -5.038 -15.652 1.00 97.00 86 VAL A CA 1
ATOM 675 C C . VAL A 1 86 ? 14.794 -3.657 -16.145 1.00 97.00 86 VAL A C 1
ATOM 677 O O . VAL A 1 86 ? 14.096 -3.078 -16.973 1.00 97.00 86 VAL A O 1
ATOM 680 N N . ARG A 1 87 ? 15.966 -3.149 -15.735 1.00 97.50 87 ARG A N 1
ATOM 681 C CA . ARG A 1 87 ? 16.505 -1.875 -16.247 1.00 97.50 87 ARG A CA 1
ATOM 682 C C . ARG A 1 87 ? 16.728 -1.914 -17.756 1.00 97.50 87 ARG A C 1
ATOM 684 O O . ARG A 1 87 ? 16.341 -0.975 -18.444 1.00 97.50 87 ARG A O 1
ATOM 691 N N . ARG A 1 88 ? 17.299 -2.999 -18.293 1.00 96.19 88 ARG A N 1
ATOM 692 C CA . ARG A 1 88 ? 17.474 -3.176 -19.745 1.00 96.19 88 ARG A CA 1
ATOM 693 C C . ARG A 1 88 ? 16.132 -3.159 -20.482 1.00 96.19 88 ARG A C 1
ATOM 695 O O . ARG A 1 88 ? 16.028 -2.518 -21.524 1.00 96.19 88 ARG A O 1
ATOM 702 N N . ILE A 1 89 ? 15.115 -3.847 -19.959 1.00 96.50 89 ILE A N 1
ATOM 703 C CA . ILE A 1 89 ? 13.761 -3.856 -20.539 1.00 96.50 89 ILE A CA 1
ATOM 704 C C . ILE A 1 89 ? 13.144 -2.456 -20.482 1.00 96.50 89 ILE A C 1
ATOM 706 O O . ILE A 1 89 ? 12.633 -1.979 -21.494 1.00 96.50 89 ILE A O 1
ATOM 710 N N . LEU A 1 90 ? 13.251 -1.780 -19.336 1.00 95.12 90 LEU A N 1
ATOM 711 C CA . LEU A 1 90 ? 12.753 -0.423 -19.141 1.00 95.12 90 LEU A CA 1
ATOM 712 C C . LEU A 1 90 ? 13.380 0.544 -20.150 1.00 95.12 90 LEU A C 1
ATOM 714 O O . LEU A 1 90 ? 12.656 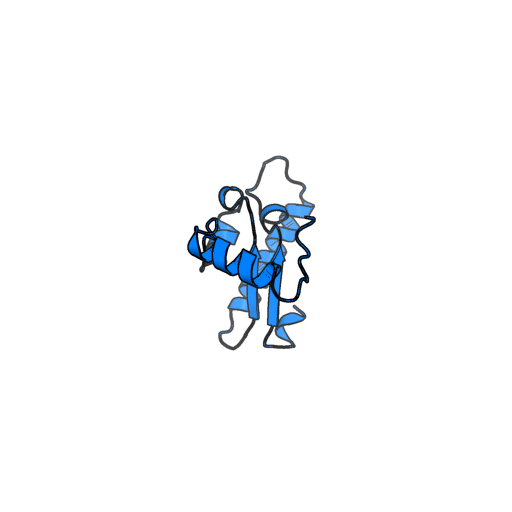1.278 -20.815 1.00 95.12 90 LEU A O 1
ATOM 718 N N . LEU A 1 91 ? 14.705 0.505 -20.311 1.00 94.62 91 LEU A N 1
ATOM 719 C CA . LEU A 1 91 ? 15.417 1.321 -21.296 1.00 94.62 91 LEU A CA 1
ATOM 720 C C . LEU A 1 91 ? 14.976 0.982 -22.719 1.00 94.62 91 LEU A C 1
ATOM 722 O O . LEU A 1 91 ? 14.633 1.883 -23.474 1.00 94.62 91 LEU A O 1
ATOM 726 N N . LYS A 1 92 ? 14.903 -0.304 -23.078 1.00 93.56 92 LYS A N 1
ATOM 727 C CA . LYS A 1 92 ? 14.439 -0.720 -24.409 1.00 93.56 92 LYS A CA 1
ATOM 728 C C . LYS A 1 92 ? 13.042 -0.172 -24.720 1.00 93.56 92 LYS A C 1
ATOM 730 O O . LYS A 1 92 ? 12.837 0.335 -25.815 1.00 93.56 92 LYS A O 1
ATOM 735 N N . HIS A 1 93 ? 12.109 -0.248 -23.770 1.00 93.06 93 HIS A N 1
ATOM 736 C CA . HIS A 1 93 ? 10.768 0.325 -23.922 1.00 93.06 93 HIS A CA 1
ATOM 737 C C . HIS A 1 93 ? 10.798 1.854 -24.019 1.00 93.06 93 HIS A C 1
ATOM 739 O O . HIS A 1 93 ? 10.108 2.420 -24.858 1.00 93.06 93 HIS A O 1
ATOM 745 N N . LYS A 1 94 ? 11.596 2.537 -23.189 1.00 89.81 94 LYS A N 1
ATOM 746 C CA . LYS A 1 94 ? 11.685 4.007 -23.189 1.00 89.81 94 LYS A CA 1
ATOM 747 C C . LYS A 1 94 ? 12.293 4.575 -24.472 1.00 89.81 94 LYS A C 1
ATOM 749 O O . LYS A 1 94 ? 11.905 5.660 -24.883 1.00 89.81 94 LYS A O 1
ATOM 754 N N . LEU A 1 95 ? 13.220 3.846 -25.088 1.00 90.50 95 LEU A N 1
ATOM 755 C CA . LEU A 1 95 ? 13.902 4.238 -26.323 1.00 90.50 95 LEU A CA 1
ATOM 756 C C . LEU A 1 95 ? 13.153 3.766 -27.586 1.00 90.50 95 LEU A C 1
ATOM 758 O O . LEU A 1 95 ? 13.553 4.087 -28.704 1.00 90.50 95 LEU A O 1
ATOM 762 N N . GLN A 1 96 ? 12.073 2.993 -27.440 1.00 88.69 96 GLN A N 1
ATOM 763 C CA . GLN A 1 96 ? 11.293 2.506 -28.573 1.00 88.69 96 GLN A CA 1
ATOM 764 C C . GLN A 1 96 ? 10.595 3.675 -29.284 1.00 88.69 96 GLN A C 1
ATOM 766 O O . GLN A 1 96 ? 9.875 4.452 -28.665 1.00 88.69 96 GLN A O 1
ATOM 771 N N . GLY A 1 97 ? 10.800 3.793 -30.598 1.00 78.25 97 GLY A N 1
ATOM 772 C CA . GLY A 1 97 ? 10.204 4.857 -31.415 1.00 78.25 97 GLY A CA 1
ATOM 773 C C . GLY A 1 97 ? 10.935 6.202 -31.356 1.00 78.25 97 GLY A C 1
ATOM 774 O O . GLY A 1 97 ? 10.506 7.144 -32.017 1.00 78.25 97 GLY A O 1
ATOM 775 N N . GLN A 1 98 ? 12.043 6.304 -30.619 1.00 77.75 98 GLN A N 1
ATOM 776 C CA . GLN A 1 98 ? 12.909 7.479 -30.667 1.00 77.75 98 GLN A CA 1
ATOM 777 C C . GLN A 1 98 ? 13.938 7.311 -31.796 1.00 77.75 98 GLN A C 1
ATOM 779 O O . GLN A 1 98 ? 14.684 6.333 -31.841 1.00 77.75 98 GLN A O 1
ATOM 784 N N . ALA A 1 99 ? 13.951 8.254 -32.742 1.00 71.50 99 ALA A N 1
ATOM 785 C CA . ALA A 1 99 ? 14.983 8.328 -33.769 1.00 71.50 99 ALA A CA 1
ATOM 786 C C . ALA A 1 99 ? 16.250 8.911 -33.136 1.00 71.50 99 ALA A C 1
ATOM 788 O O . ALA A 1 99 ? 16.298 10.095 -32.810 1.00 71.50 99 ALA A O 1
ATOM 789 N N . PHE A 1 100 ? 17.270 8.081 -32.942 1.00 68.94 100 PHE A N 1
ATOM 790 C CA . PHE A 1 100 ? 18.566 8.546 -32.463 1.00 68.94 100 PHE A CA 1
ATOM 791 C C . PHE A 1 100 ? 19.499 8.727 -33.653 1.00 68.94 100 PHE A C 1
ATOM 793 O O . PHE A 1 100 ? 19.995 7.752 -34.214 1.00 68.94 100 PHE A O 1
ATOM 800 N N . SER A 1 101 ? 19.758 9.976 -34.035 1.00 65.31 101 SER A N 1
ATOM 801 C CA . SER A 1 101 ? 20.964 10.300 -34.788 1.00 65.31 101 SER A CA 1
ATOM 802 C C . SER A 1 101 ? 22.111 10.379 -33.788 1.00 65.31 101 SER A C 1
ATOM 804 O O . SER A 1 101 ? 22.134 11.275 -32.942 1.00 65.31 101 SER A O 1
ATOM 806 N N . LEU A 1 102 ? 23.055 9.444 -33.862 1.00 63.53 102 LEU A N 1
ATOM 807 C CA . LEU A 1 102 ? 24.362 9.683 -33.263 1.00 63.53 102 LEU A CA 1
ATOM 808 C C . LEU A 1 102 ? 24.951 10.885 -34.008 1.00 63.53 102 LEU A C 1
ATOM 810 O O . LEU A 1 102 ? 25.114 10.826 -35.226 1.00 63.53 102 LEU A O 1
ATOM 814 N N . LEU A 1 103 ? 25.170 11.990 -33.293 1.00 60.16 103 LEU A N 1
ATOM 815 C CA . LEU A 1 103 ? 25.963 13.108 -33.796 1.00 60.16 103 LEU A CA 1
ATOM 816 C C . LEU A 1 103 ? 27.370 12.557 -34.043 1.00 60.16 103 LEU A C 1
ATOM 818 O O . LEU A 1 103 ? 28.092 12.264 -33.088 1.00 60.16 103 LEU A O 1
ATOM 822 N N . GLY A 1 104 ? 27.669 12.300 -35.316 1.00 47.19 104 GLY A N 1
ATOM 823 C CA . GLY A 1 104 ? 29.030 12.090 -35.800 1.00 47.19 104 GLY A CA 1
ATOM 824 C C . GLY A 1 104 ? 29.835 13.376 -35.746 1.00 47.19 104 GLY A C 1
ATOM 825 O O . GLY A 1 104 ? 29.212 14.464 -35.760 1.00 47.19 104 GLY A O 1
#

Secondary structure (DSSP, 8-state):
-TTGGG-SEEEEETTGGGTSB---TT--HHHHHHHHHHHHHHHHHHS-TT--EEEEE--S-GGGB-HHHHHH-------PPP-HHHHHHHHHHHTTT-------

Foldseek 3Di:
DVCQVPPPEEAEAEAVLVLFFDDDPPDDPVSVVSNVVVLVVLCVQVVDPPRNYHYHYHHPCPVRGDPSVVVSPVDDDDDDDDDPVRVVVVVCVVCPPPDDDPPD